Protein AF-A0A534SXJ3-F1 (afdb_monomer)

Structure (mmCIF, N/CA/C/O backbone):
data_AF-A0A534SXJ3-F1
#
_entry.id   AF-A0A534SXJ3-F1
#
loop_
_atom_site.group_PDB
_atom_site.id
_atom_site.type_symbol
_atom_site.label_atom_id
_atom_site.label_alt_id
_atom_site.label_comp_id
_atom_site.label_asym_id
_atom_site.label_entity_id
_atom_site.label_seq_id
_atom_site.pdbx_PDB_ins_code
_atom_site.Cartn_x
_atom_site.Cartn_y
_atom_site.Cartn_z
_atom_site.occupancy
_atom_site.B_iso_or_equiv
_atom_site.auth_seq_id
_atom_site.auth_comp_id
_atom_site.auth_asym_id
_atom_site.auth_atom_id
_atom_site.pdbx_PDB_model_num
ATOM 1 N N . MET A 1 1 ? -0.692 8.071 -10.950 1.00 52.09 1 MET A N 1
ATOM 2 C CA . MET A 1 1 ? 0.569 7.737 -10.248 1.00 52.09 1 MET A CA 1
ATOM 3 C C . MET A 1 1 ? 1.621 7.431 -11.305 1.00 52.09 1 MET A C 1
ATOM 5 O O . MET A 1 1 ? 1.287 6.721 -12.244 1.00 52.09 1 MET A O 1
ATOM 9 N N . ARG A 1 2 ? 2.827 8.014 -11.236 1.00 60.62 2 ARG A N 1
ATOM 10 C CA . ARG A 1 2 ? 3.899 7.723 -12.209 1.00 60.62 2 ARG A CA 1
ATOM 11 C C . ARG A 1 2 ? 4.624 6.442 -11.788 1.00 60.62 2 ARG A C 1
ATOM 13 O O . ARG A 1 2 ? 5.137 6.376 -10.676 1.00 60.62 2 ARG A O 1
ATOM 20 N N . SER A 1 3 ? 4.648 5.447 -12.666 1.00 71.12 3 SER A N 1
ATOM 21 C CA . SER A 1 3 ? 5.425 4.213 -12.526 1.00 71.12 3 SER A CA 1
ATOM 22 C C . SER A 1 3 ? 6.381 4.094 -13.705 1.00 71.12 3 SER A C 1
ATOM 24 O O . SER A 1 3 ? 6.001 4.445 -14.822 1.00 71.12 3 SER A O 1
ATOM 26 N N . VAL A 1 4 ? 7.595 3.610 -13.463 1.00 81.25 4 VAL A N 1
ATOM 27 C CA . VAL A 1 4 ? 8.613 3.399 -14.497 1.00 81.25 4 VAL A CA 1
ATOM 28 C C . VAL A 1 4 ? 8.919 1.913 -14.573 1.00 81.25 4 VAL A C 1
ATOM 30 O O . VAL A 1 4 ? 9.145 1.264 -13.555 1.00 81.25 4 VAL A O 1
ATOM 33 N N . GLU A 1 5 ? 8.904 1.370 -15.783 1.00 86.44 5 GLU A N 1
ATOM 34 C CA . GLU A 1 5 ? 9.255 -0.021 -16.055 1.00 86.44 5 GLU A CA 1
ATOM 35 C C . GLU A 1 5 ? 10.647 -0.057 -16.678 1.00 86.44 5 GLU A C 1
ATOM 37 O O . GLU A 1 5 ? 10.959 0.733 -17.571 1.00 86.44 5 GLU A O 1
ATOM 42 N N . CYS A 1 6 ? 11.508 -0.933 -16.169 1.00 82.81 6 CYS A N 1
ATOM 43 C CA . CYS A 1 6 ? 12.879 -1.079 -16.635 1.00 82.81 6 CYS A CA 1
ATOM 44 C C . CYS A 1 6 ? 13.237 -2.550 -16.808 1.00 82.81 6 CYS A C 1
ATOM 46 O O . CYS A 1 6 ? 12.772 -3.425 -16.075 1.00 82.81 6 CYS A O 1
ATOM 48 N N . GLU A 1 7 ? 14.099 -2.801 -17.789 1.00 85.19 7 GLU A N 1
ATOM 49 C CA . GLU A 1 7 ? 14.583 -4.134 -18.122 1.00 85.19 7 GLU A CA 1
ATOM 50 C C . GLU A 1 7 ? 16.103 -4.215 -17.960 1.00 85.19 7 GLU A C 1
ATOM 52 O O . GLU A 1 7 ? 16.834 -3.261 -18.257 1.00 85.19 7 GLU A O 1
ATOM 57 N N . GLY A 1 8 ? 16.581 -5.374 -17.518 1.00 83.12 8 GLY A N 1
ATOM 58 C CA . GLY A 1 8 ? 17.998 -5.654 -17.301 1.00 83.12 8 GLY A CA 1
ATOM 59 C C . GLY A 1 8 ? 18.348 -7.105 -17.607 1.00 83.12 8 GLY A C 1
ATOM 60 O O . GLY A 1 8 ? 17.474 -7.964 -17.734 1.00 83.12 8 GLY A O 1
ATOM 61 N N . GLU A 1 9 ? 19.639 -7.386 -17.736 1.00 79.44 9 GLU A N 1
ATOM 62 C CA . GLU A 1 9 ? 20.157 -8.748 -17.888 1.00 79.44 9 GLU A CA 1
ATOM 63 C C . GLU A 1 9 ? 20.068 -9.531 -16.567 1.00 79.44 9 GLU A C 1
ATOM 65 O O . GLU A 1 9 ? 20.065 -10.760 -16.568 1.00 79.44 9 GLU A O 1
ATOM 70 N N . SER A 1 10 ? 19.937 -8.817 -15.445 1.00 83.56 10 SER A N 1
ATOM 71 C CA . SER A 1 10 ? 19.652 -9.341 -14.109 1.00 83.56 10 SER A CA 1
ATOM 72 C C . SER A 1 10 ? 18.643 -8.450 -13.377 1.00 83.56 10 SER A C 1
ATOM 74 O O . SER A 1 10 ? 18.446 -7.289 -13.750 1.00 83.56 10 SER A O 1
ATOM 76 N N . ILE A 1 11 ? 18.032 -8.975 -12.311 1.00 80.56 11 ILE A N 1
ATOM 77 C CA . ILE A 1 11 ? 17.117 -8.229 -11.434 1.00 80.56 11 ILE A CA 1
ATOM 78 C C . ILE A 1 11 ? 17.818 -6.983 -10.881 1.00 80.56 11 ILE A C 1
ATOM 80 O O . ILE A 1 11 ? 17.291 -5.882 -11.012 1.00 80.56 11 ILE A O 1
ATOM 84 N N . ASP A 1 12 ? 19.034 -7.124 -10.349 1.00 83.38 12 ASP A N 1
ATOM 85 C CA . ASP A 1 12 ? 19.813 -6.002 -9.810 1.00 83.38 12 ASP A CA 1
ATOM 86 C C . ASP A 1 12 ? 20.069 -4.892 -10.834 1.00 83.38 12 ASP A C 1
ATOM 88 O O . ASP A 1 12 ? 19.960 -3.708 -10.515 1.00 83.38 12 ASP A O 1
ATOM 92 N N . GLU A 1 13 ? 20.360 -5.256 -12.083 1.00 83.50 13 GLU A N 1
ATOM 93 C CA . GLU A 1 13 ? 20.612 -4.280 -13.145 1.00 83.50 13 GLU A CA 1
ATOM 94 C C . GLU A 1 13 ? 19.328 -3.535 -13.536 1.00 83.50 13 GLU A C 1
ATOM 96 O O . GLU A 1 13 ? 19.335 -2.316 -13.732 1.00 83.50 13 GLU A O 1
ATOM 101 N N . ALA A 1 14 ? 18.206 -4.257 -13.603 1.00 86.38 14 ALA A N 1
ATOM 102 C CA . ALA A 1 14 ? 16.898 -3.675 -13.875 1.00 86.38 14 ALA A CA 1
ATOM 103 C C . ALA A 1 14 ? 16.484 -2.701 -12.754 1.00 86.38 14 ALA A C 1
ATOM 105 O O . ALA A 1 14 ? 15.968 -1.615 -13.029 1.00 86.38 14 ALA A O 1
ATOM 106 N N . ILE A 1 15 ? 16.784 -3.049 -11.498 1.00 84.50 15 ILE A N 1
ATOM 107 C CA . ILE A 1 15 ? 16.56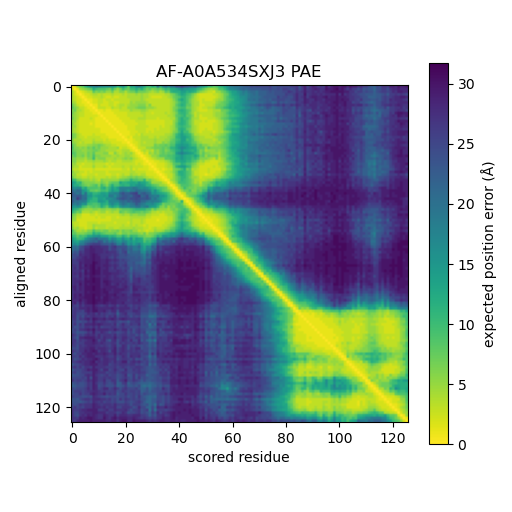6 -2.196 -10.324 1.00 84.50 15 ILE A CA 1
ATOM 108 C C . ILE A 1 15 ? 17.434 -0.937 -10.394 1.00 84.50 15 ILE A C 1
ATOM 110 O O . ILE A 1 15 ? 16.915 0.169 -10.246 1.00 84.50 15 ILE A O 1
ATOM 114 N N . ALA A 1 16 ? 18.735 -1.076 -10.657 1.00 85.50 16 ALA A N 1
ATOM 115 C CA . ALA A 1 16 ? 19.656 0.056 -10.764 1.00 85.50 16 ALA A CA 1
ATOM 116 C C . ALA A 1 16 ? 19.213 1.063 -11.840 1.00 85.50 16 ALA A C 1
ATOM 118 O O . ALA A 1 16 ? 19.197 2.272 -11.595 1.00 85.50 16 ALA A O 1
ATOM 119 N N . LYS A 1 17 ? 18.774 0.570 -13.007 1.00 85.00 17 LYS A N 1
ATOM 120 C CA . LYS A 1 17 ? 18.226 1.404 -14.089 1.00 85.00 17 LYS A CA 1
ATOM 121 C C . LYS A 1 17 ? 16.950 2.133 -13.679 1.00 85.00 17 LYS A C 1
ATOM 123 O O . LYS A 1 17 ? 16.807 3.321 -13.975 1.00 85.00 17 LYS A O 1
ATOM 128 N N . ALA A 1 18 ? 16.046 1.454 -12.977 1.00 83.88 18 ALA A N 1
ATOM 129 C CA . ALA A 1 18 ? 14.802 2.057 -12.514 1.00 83.88 18 ALA A CA 1
ATOM 130 C C . ALA A 1 18 ? 15.052 3.193 -11.507 1.00 83.88 18 ALA A C 1
ATOM 132 O O . ALA A 1 18 ? 14.469 4.270 -11.631 1.00 83.88 18 ALA A O 1
ATOM 133 N N . LEU A 1 19 ? 15.974 2.987 -10.562 1.00 81.94 19 LEU A N 1
ATOM 134 C CA . LEU A 1 19 ? 16.378 3.987 -9.566 1.00 81.94 19 LEU A CA 1
ATOM 135 C C . LEU A 1 19 ? 17.036 5.207 -10.204 1.00 81.94 19 LEU A C 1
ATOM 137 O O . LEU A 1 19 ? 16.676 6.338 -9.884 1.00 81.94 19 LEU A O 1
ATOM 141 N N . GLY A 1 20 ? 17.962 4.980 -11.140 1.00 80.31 20 GLY A N 1
ATOM 142 C CA . GLY A 1 20 ? 18.631 6.055 -11.871 1.00 80.31 20 GLY A CA 1
ATOM 143 C C . GLY A 1 20 ? 17.655 6.883 -12.707 1.00 80.31 20 GLY A C 1
ATOM 144 O O . GLY A 1 20 ? 17.742 8.108 -12.719 1.00 80.31 20 GLY A O 1
ATOM 145 N N . THR A 1 21 ? 16.678 6.229 -13.343 1.00 78.88 21 THR A N 1
ATOM 146 C CA . THR A 1 21 ? 15.646 6.903 -14.151 1.00 78.88 21 THR A CA 1
ATOM 147 C C . THR A 1 21 ? 14.710 7.753 -13.294 1.00 78.88 21 THR A C 1
ATOM 149 O O . THR A 1 21 ? 14.279 8.824 -13.717 1.00 78.88 21 THR A O 1
ATOM 152 N N . LEU A 1 22 ? 14.395 7.290 -12.084 1.00 76.19 22 LEU A N 1
ATOM 153 C CA . LEU A 1 22 ? 13.546 8.012 -11.140 1.00 76.19 22 LEU A CA 1
ATOM 154 C C . LEU A 1 22 ? 14.324 9.025 -10.277 1.00 76.19 22 LEU A C 1
ATOM 156 O O . LEU A 1 22 ? 13.684 9.819 -9.596 1.00 76.19 22 LEU A O 1
ATOM 160 N N . GLN A 1 23 ? 15.666 9.016 -10.312 1.00 78.81 23 GLN A N 1
ATOM 161 C CA . GLN A 1 23 ? 16.560 9.838 -9.476 1.00 78.81 23 GLN A CA 1
ATOM 162 C C . GLN A 1 23 ? 16.212 9.790 -7.981 1.00 78.81 23 GLN A C 1
ATOM 164 O O . GLN A 1 23 ? 16.281 10.785 -7.261 1.00 78.81 23 GLN A O 1
ATOM 169 N N . VAL A 1 24 ? 15.816 8.613 -7.510 1.00 71.94 24 VAL A N 1
ATOM 170 C CA . VAL A 1 24 ? 15.393 8.388 -6.128 1.00 71.94 24 VAL A CA 1
ATOM 171 C C . VAL A 1 24 ? 16.135 7.208 -5.528 1.00 71.94 24 VAL A C 1
ATOM 173 O O . VAL A 1 24 ? 16.569 6.289 -6.222 1.00 71.94 24 VAL A O 1
ATOM 176 N N . GLU A 1 25 ? 16.272 7.240 -4.210 1.00 72.94 25 GLU A N 1
ATOM 177 C CA . GLU A 1 25 ? 16.912 6.175 -3.449 1.00 72.94 25 GLU A CA 1
ATOM 178 C C . GLU A 1 25 ? 16.030 4.921 -3.377 1.00 72.94 25 GLU A C 1
ATOM 180 O O . GLU A 1 25 ? 14.799 5.015 -3.415 1.00 72.94 25 GLU A O 1
ATOM 185 N N . ARG A 1 26 ? 16.662 3.748 -3.202 1.00 71.69 26 ARG A N 1
ATOM 186 C CA . ARG A 1 26 ? 15.984 2.435 -3.079 1.00 71.69 26 ARG A CA 1
ATOM 187 C C . ARG A 1 26 ? 14.882 2.413 -2.033 1.00 71.69 26 ARG A C 1
ATOM 189 O O . ARG A 1 26 ? 13.888 1.731 -2.222 1.00 71.69 26 ARG A O 1
ATOM 196 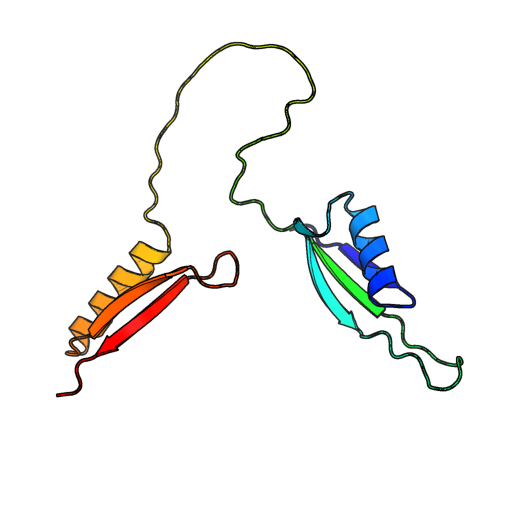N N . ASP A 1 27 ? 15.059 3.176 -0.967 1.00 68.19 27 ASP A N 1
ATOM 197 C CA . ASP A 1 27 ? 14.126 3.247 0.151 1.00 68.19 27 ASP A CA 1
ATOM 198 C C . ASP A 1 27 ? 12.789 3.926 -0.217 1.00 68.19 27 ASP A C 1
ATOM 200 O O . ASP A 1 27 ? 11.731 3.637 0.344 1.00 68.19 27 ASP A O 1
ATOM 204 N N . ARG A 1 28 ? 12.806 4.802 -1.231 1.00 69.00 28 ARG A N 1
ATOM 205 C CA . ARG A 1 28 ? 11.651 5.621 -1.636 1.00 69.00 28 ARG A CA 1
ATOM 206 C C . ARG A 1 28 ? 10.861 5.024 -2.798 1.00 69.00 28 ARG A C 1
ATOM 208 O O . ARG A 1 28 ? 9.909 5.650 -3.274 1.00 69.00 28 ARG A O 1
ATOM 215 N N . VAL A 1 29 ? 11.241 3.838 -3.267 1.00 75.44 29 VAL A N 1
ATOM 216 C CA . VAL A 1 29 ? 10.571 3.152 -4.372 1.00 75.44 29 VAL A CA 1
ATOM 217 C C . VAL A 1 29 ? 10.121 1.763 -3.976 1.00 75.44 29 VAL A C 1
ATOM 219 O O . VAL A 1 29 ? 10.809 1.019 -3.291 1.00 75.44 29 VAL A O 1
ATOM 222 N N . GLU A 1 30 ? 8.938 1.415 -4.443 1.00 81.38 30 GLU A N 1
ATOM 223 C CA . GLU A 1 30 ? 8.428 0.060 -4.421 1.00 81.38 30 GLU A CA 1
ATOM 224 C C . GLU A 1 30 ? 8.839 -0.623 -5.724 1.00 81.38 30 GLU A C 1
ATOM 226 O O . GLU A 1 30 ? 8.629 -0.075 -6.811 1.00 81.38 30 GLU A O 1
ATOM 231 N N . ILE A 1 31 ? 9.466 -1.791 -5.605 1.00 83.44 31 ILE A N 1
ATOM 232 C CA . ILE A 1 31 ? 9.980 -2.562 -6.734 1.00 83.44 31 ILE A CA 1
ATOM 233 C C . ILE A 1 31 ? 9.139 -3.822 -6.863 1.00 83.44 31 ILE A C 1
ATOM 235 O O . ILE A 1 31 ? 9.124 -4.668 -5.975 1.00 83.44 31 ILE A O 1
ATOM 239 N N . GLU A 1 32 ? 8.485 -3.960 -8.005 1.00 84.19 32 GLU A N 1
ATOM 240 C CA . GLU A 1 32 ? 7.712 -5.138 -8.369 1.00 84.19 32 GLU A CA 1
ATOM 241 C C . GLU A 1 32 ? 8.444 -5.893 -9.481 1.00 84.19 32 GLU A C 1
ATOM 243 O O . GLU A 1 32 ? 8.762 -5.325 -10.530 1.00 84.19 32 GLU A O 1
ATOM 248 N N . ILE A 1 33 ? 8.735 -7.175 -9.256 1.00 86.00 33 ILE A N 1
ATOM 249 C CA . ILE A 1 33 ? 9.409 -8.028 -10.240 1.00 86.00 33 ILE A CA 1
ATOM 250 C C . ILE A 1 33 ? 8.339 -8.622 -11.158 1.00 86.00 33 ILE A C 1
ATOM 252 O O . ILE A 1 33 ? 7.577 -9.495 -10.754 1.00 86.00 33 ILE A O 1
ATOM 256 N N . LEU A 1 34 ? 8.283 -8.144 -12.403 1.00 85.50 34 LEU A N 1
ATOM 257 C CA . LEU A 1 34 ? 7.338 -8.627 -13.415 1.00 85.50 34 LEU A CA 1
ATOM 258 C C . LEU A 1 34 ? 7.869 -9.865 -14.147 1.00 85.50 34 LEU A C 1
ATOM 260 O O . LEU A 1 34 ? 7.095 -10.713 -14.587 1.00 85.50 34 LEU A O 1
ATOM 264 N N . ALA A 1 35 ? 9.190 -9.960 -14.311 1.00 79.00 35 ALA A N 1
ATOM 265 C CA . ALA A 1 35 ? 9.841 -11.113 -14.916 1.00 79.00 35 ALA A CA 1
ATOM 266 C C . ALA A 1 35 ? 11.201 -11.375 -14.265 1.00 79.00 35 ALA A C 1
ATOM 268 O O . ALA A 1 35 ? 12.019 -10.462 -14.139 1.00 79.00 35 ALA A O 1
ATOM 269 N N . ASP A 1 36 ? 11.433 -12.636 -13.907 1.00 75.44 36 ASP A N 1
ATOM 270 C CA . ASP A 1 36 ? 12.704 -13.124 -13.380 1.00 75.44 36 ASP A CA 1
ATOM 271 C C . ASP A 1 36 ? 13.761 -13.258 -14.492 1.00 75.44 36 ASP A C 1
ATOM 273 O O . ASP A 1 36 ? 13.466 -13.731 -15.600 1.00 75.44 36 ASP A O 1
ATOM 277 N N . ALA A 1 37 ? 14.999 -12.851 -14.192 1.00 69.38 37 ALA A N 1
ATOM 278 C CA . ALA A 1 37 ? 16.142 -13.101 -15.065 1.00 69.38 37 ALA A CA 1
ATOM 279 C C . ALA A 1 37 ? 16.649 -14.531 -14.865 1.00 69.38 37 ALA A C 1
ATOM 281 O O . ALA A 1 37 ? 17.602 -14.788 -14.128 1.00 69.38 37 ALA A O 1
ATOM 282 N N . ALA A 1 38 ? 16.045 -15.467 -15.590 1.00 63.72 38 ALA A N 1
ATOM 283 C CA . ALA A 1 38 ? 16.548 -16.827 -15.646 1.00 63.72 38 ALA A CA 1
ATOM 284 C C . ALA A 1 38 ? 17.826 -16.868 -16.496 1.00 63.72 38 ALA A C 1
ATOM 286 O O . ALA A 1 38 ? 17.785 -16.744 -17.727 1.00 63.72 38 ALA A O 1
ATOM 287 N N . ARG A 1 39 ? 18.971 -17.061 -15.836 1.00 60.66 39 ARG A N 1
ATOM 288 C CA . ARG A 1 39 ? 20.254 -17.318 -16.493 1.00 60.66 39 ARG A CA 1
ATOM 289 C C . ARG A 1 39 ? 20.265 -18.782 -16.945 1.00 60.66 39 ARG A C 1
ATOM 291 O O . ARG A 1 39 ? 20.372 -19.687 -16.123 1.00 60.66 39 ARG A O 1
ATOM 298 N N . GLY A 1 40 ? 20.102 -19.022 -18.248 1.00 58.41 40 GLY A N 1
ATOM 299 C CA . GLY A 1 40 ? 20.212 -20.364 -18.825 1.00 58.41 40 GLY A CA 1
ATOM 300 C C . GLY A 1 40 ? 21.568 -20.996 -18.495 1.00 58.41 40 GLY A C 1
ATOM 301 O O . GLY A 1 40 ? 22.581 -20.297 -18.427 1.00 58.41 40 GLY A O 1
ATOM 302 N N . LEU A 1 41 ? 21.591 -22.317 -18.293 1.00 54.88 41 LEU A N 1
ATOM 303 C CA . LEU A 1 41 ? 22.716 -23.051 -17.693 1.00 54.88 41 LEU A CA 1
ATOM 304 C C . LEU A 1 41 ? 24.069 -22.902 -18.425 1.00 54.88 41 LEU A C 1
ATOM 306 O O . LEU A 1 41 ? 25.088 -23.276 -17.866 1.00 54.88 41 LEU A O 1
ATOM 310 N N . TRP A 1 42 ? 24.132 -22.362 -19.641 1.00 57.09 42 TRP A N 1
ATOM 311 C CA . TRP A 1 42 ? 25.366 -22.275 -20.436 1.00 57.09 42 TRP A CA 1
ATOM 312 C C . TRP A 1 42 ? 25.512 -20.933 -21.167 1.00 57.09 42 TRP A C 1
ATOM 314 O O . TRP A 1 42 ? 25.982 -20.887 -22.295 1.00 57.09 42 TRP A O 1
ATOM 324 N N . GLY A 1 43 ? 25.065 -19.819 -20.579 1.00 59.94 43 GLY A N 1
ATOM 325 C CA . GLY A 1 43 ? 25.315 -18.478 -21.142 1.00 59.94 43 GLY A CA 1
ATOM 326 C C . GLY A 1 43 ? 24.618 -18.164 -22.477 1.00 59.94 43 GLY A C 1
ATOM 327 O O . GLY A 1 43 ? 24.745 -17.050 -22.975 1.00 59.94 43 GLY A O 1
ATOM 328 N N . PHE A 1 44 ? 23.837 -19.095 -23.029 1.00 53.28 44 PHE A N 1
ATOM 329 C CA . PHE A 1 44 ? 23.050 -18.914 -24.245 1.00 53.28 44 PHE A CA 1
ATOM 330 C C . PHE A 1 44 ? 21.561 -19.027 -23.918 1.00 53.28 44 PHE A C 1
ATOM 332 O O . PHE A 1 44 ? 21.076 -20.086 -23.528 1.00 53.28 44 PHE A O 1
ATOM 339 N N . GLY A 1 45 ? 20.843 -17.912 -24.068 1.00 58.69 45 GLY A N 1
ATOM 340 C CA . GLY A 1 45 ? 19.395 -17.838 -23.861 1.00 58.69 45 GLY A CA 1
ATOM 341 C C . GLY A 1 45 ? 1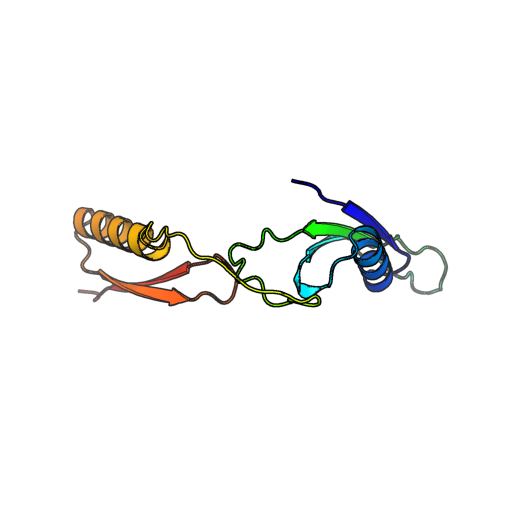8.995 -17.496 -22.426 1.00 58.69 45 GLY A C 1
ATOM 342 O O . GLY A 1 45 ? 18.427 -18.322 -21.719 1.00 58.69 45 GLY A O 1
ATOM 343 N N . GLY A 1 46 ? 19.284 -16.266 -21.995 1.00 62.78 46 GLY A N 1
ATOM 344 C CA . GLY A 1 46 ? 18.721 -15.697 -20.768 1.00 62.78 46 GLY A CA 1
ATOM 345 C C . GLY A 1 46 ? 17.450 -14.901 -21.065 1.00 62.78 46 GLY A C 1
ATOM 346 O O . GLY A 1 46 ? 17.417 -14.117 -22.017 1.00 62.78 46 GLY A O 1
ATOM 347 N N . ARG A 1 47 ? 16.396 -15.085 -20.262 1.00 70.44 47 ARG A N 1
ATOM 348 C CA . ARG A 1 47 ? 15.244 -14.166 -20.275 1.00 70.44 47 ARG A CA 1
ATOM 349 C C . ARG A 1 47 ? 15.652 -12.889 -19.542 1.00 70.44 47 ARG A C 1
ATOM 351 O O . ARG A 1 47 ? 16.300 -12.964 -18.505 1.00 70.44 47 ARG A O 1
ATOM 358 N N . ARG A 1 48 ? 15.296 -11.724 -20.090 1.00 79.50 48 ARG A N 1
ATOM 359 C CA . ARG A 1 48 ? 15.587 -10.427 -19.459 1.00 79.50 48 ARG A CA 1
ATOM 360 C C . ARG A 1 48 ? 14.717 -10.246 -18.217 1.00 79.50 48 ARG A C 1
ATOM 362 O O . ARG A 1 48 ? 13.519 -10.534 -18.274 1.00 79.50 48 ARG A O 1
ATOM 369 N N . ALA A 1 49 ? 15.306 -9.736 -17.138 1.00 84.25 49 ALA A N 1
ATOM 370 C CA . ALA A 1 49 ? 14.545 -9.303 -15.975 1.00 84.25 49 ALA A CA 1
ATOM 371 C C . ALA A 1 49 ? 13.742 -8.057 -16.332 1.00 84.25 49 ALA A C 1
ATOM 373 O O . ALA A 1 49 ? 14.244 -7.150 -17.000 1.00 84.25 49 ALA A O 1
ATOM 374 N N . ARG A 1 50 ? 12.507 -8.002 -15.840 1.00 85.19 50 ARG A N 1
ATOM 375 C CA . ARG A 1 50 ? 11.650 -6.821 -15.931 1.00 85.19 50 ARG A CA 1
ATOM 376 C C . ARG A 1 50 ? 11.193 -6.440 -14.542 1.00 85.19 50 ARG A C 1
ATOM 378 O O . ARG A 1 50 ? 10.635 -7.272 -13.827 1.00 85.19 50 ARG A O 1
ATOM 385 N N . VAL A 1 51 ? 11.397 -5.180 -14.187 1.00 85.69 51 VAL A N 1
ATOM 386 C CA . VAL A 1 51 ? 10.957 -4.626 -12.909 1.00 85.69 51 VAL A CA 1
ATOM 387 C C . VAL A 1 51 ? 10.146 -3.366 -13.145 1.00 85.69 51 VAL A C 1
ATOM 389 O O . VAL A 1 51 ? 10.444 -2.566 -14.035 1.00 85.69 51 VAL A O 1
ATOM 392 N N . ARG A 1 52 ? 9.117 -3.177 -12.328 1.00 83.69 52 ARG A N 1
ATOM 393 C CA . ARG A 1 52 ? 8.346 -1.944 -12.267 1.00 83.69 52 ARG A CA 1
ATOM 394 C C . ARG A 1 52 ? 8.671 -1.238 -10.967 1.00 83.69 52 ARG A C 1
ATOM 396 O O . ARG A 1 52 ? 8.424 -1.774 -9.894 1.00 83.69 52 ARG A O 1
ATOM 403 N N . ALA A 1 53 ? 9.202 -0.029 -11.074 1.00 80.75 53 ALA A N 1
ATOM 404 C CA . ALA A 1 53 ? 9.439 0.839 -9.938 1.00 80.75 53 ALA A CA 1
ATOM 405 C C . ALA A 1 53 ? 8.314 1.868 -9.816 1.00 80.75 53 ALA A C 1
ATOM 407 O O . ALA A 1 53 ? 7.928 2.539 -10.783 1.00 80.75 53 ALA A O 1
ATOM 408 N N . ARG A 1 54 ? 7.783 2.001 -8.605 1.00 79.06 54 ARG A N 1
ATOM 409 C CA . ARG A 1 54 ? 6.761 2.984 -8.247 1.00 79.06 54 ARG A CA 1
ATOM 410 C C . ARG A 1 54 ? 7.288 3.854 -7.119 1.00 79.06 54 ARG A C 1
ATOM 412 O O . ARG A 1 54 ? 7.826 3.346 -6.145 1.00 79.06 54 ARG A O 1
ATOM 419 N N . LEU A 1 55 ? 7.137 5.169 -7.243 1.00 72.31 55 LEU A N 1
ATOM 420 C CA . LEU A 1 55 ? 7.437 6.090 -6.147 1.00 72.31 55 LEU A CA 1
ATOM 421 C C . LEU A 1 55 ? 6.464 5.829 -5.000 1.00 72.31 55 LEU A C 1
ATOM 423 O O . LEU A 1 55 ? 5.250 5.945 -5.192 1.00 72.31 55 LEU A O 1
ATOM 427 N N . ARG A 1 56 ? 6.994 5.503 -3.818 1.00 67.69 56 ARG A N 1
ATOM 428 C CA . ARG A 1 56 ? 6.166 5.396 -2.617 1.00 67.69 56 ARG A CA 1
ATOM 429 C C . ARG A 1 56 ? 5.686 6.806 -2.268 1.00 67.69 56 ARG A C 1
ATOM 431 O O . ARG A 1 56 ? 6.520 7.708 -2.133 1.00 67.69 56 ARG A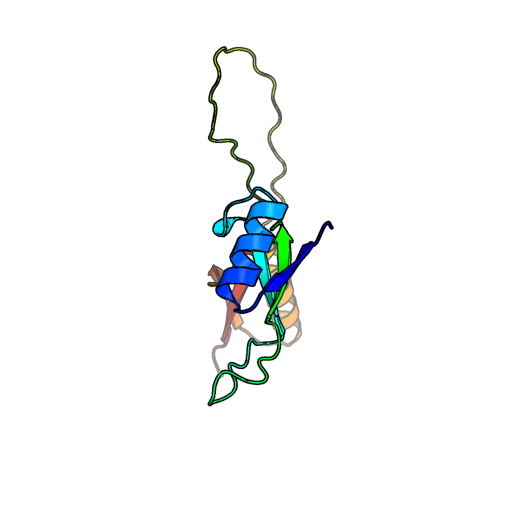 O 1
ATOM 438 N N . PRO A 1 57 ? 4.371 7.049 -2.148 1.00 50.97 57 PRO A N 1
ATOM 439 C CA . PRO A 1 57 ? 3.892 8.326 -1.652 1.00 50.97 57 PRO A CA 1
ATOM 440 C C . PRO A 1 57 ? 4.384 8.481 -0.211 1.00 50.97 57 PRO A C 1
ATOM 442 O O . PRO A 1 57 ? 3.991 7.723 0.673 1.00 50.97 57 PRO A O 1
ATOM 445 N N . ARG A 1 58 ? 5.277 9.450 0.023 1.00 48.00 58 ARG A N 1
ATOM 446 C CA . ARG A 1 58 ? 5.664 9.856 1.376 1.00 48.00 58 ARG A CA 1
ATOM 447 C C . ARG A 1 58 ? 4.431 10.433 2.070 1.00 48.00 58 ARG A C 1
ATOM 449 O O . ARG A 1 58 ? 4.112 11.604 1.891 1.00 48.00 58 ARG A O 1
ATOM 456 N N . VAL A 1 59 ? 3.751 9.628 2.878 1.00 49.16 59 VAL A N 1
ATOM 457 C CA . VAL A 1 59 ? 2.894 10.138 3.951 1.00 49.16 59 VAL A CA 1
ATOM 458 C C . VAL A 1 59 ? 3.820 10.371 5.140 1.00 49.16 59 VAL A C 1
ATOM 460 O O . VAL A 1 59 ? 4.060 9.477 5.940 1.00 49.16 59 VAL A O 1
ATOM 463 N N . GLY A 1 60 ? 4.448 11.545 5.160 1.00 47.97 60 GLY A N 1
ATOM 464 C CA . GLY A 1 60 ? 5.462 11.895 6.154 1.00 47.97 60 GLY A CA 1
ATOM 465 C C . GLY A 1 60 ? 6.496 12.861 5.596 1.00 47.97 60 GLY A C 1
ATOM 466 O O . GLY A 1 60 ? 7.675 12.536 5.510 1.00 47.97 60 GLY A O 1
ATOM 467 N N . ALA A 1 61 ? 6.049 14.037 5.159 1.00 40.78 61 ALA A N 1
ATOM 468 C CA . ALA A 1 61 ? 6.943 15.165 4.959 1.00 40.78 61 ALA A CA 1
ATOM 469 C C . ALA A 1 61 ? 7.093 15.896 6.299 1.00 40.78 61 ALA A C 1
ATOM 471 O O . ALA A 1 61 ? 6.392 16.866 6.565 1.00 40.78 61 ALA A O 1
ATOM 472 N N . LEU A 1 62 ? 8.006 15.419 7.143 1.00 44.12 62 LEU A N 1
ATOM 473 C CA . LEU A 1 62 ? 8.863 16.354 7.863 1.00 44.12 62 LEU A CA 1
ATOM 474 C C . LEU A 1 62 ? 10.061 16.586 6.925 1.00 44.12 62 LEU A C 1
ATOM 476 O O . LEU A 1 62 ? 10.735 15.618 6.558 1.00 44.12 62 LEU A O 1
ATOM 480 N N . PRO A 1 63 ? 10.239 17.801 6.382 1.00 47.25 63 PRO A N 1
ATOM 481 C CA . PRO A 1 63 ? 11.313 18.094 5.447 1.00 47.25 63 PRO A CA 1
ATOM 482 C C . PRO A 1 63 ? 12.627 18.314 6.205 1.00 47.25 63 PRO A C 1
ATOM 484 O O . PRO A 1 63 ? 12.992 19.443 6.505 1.00 47.25 63 PRO A O 1
ATOM 487 N N . ASP A 1 64 ? 13.364 17.239 6.458 1.00 49.59 64 ASP A N 1
ATOM 488 C CA . ASP A 1 64 ? 14.776 17.312 6.834 1.00 49.59 64 ASP A CA 1
ATOM 489 C C . ASP A 1 64 ? 15.639 17.032 5.595 1.00 49.59 64 ASP A C 1
ATOM 491 O O . ASP A 1 64 ? 16.003 15.896 5.304 1.00 49.59 64 ASP A O 1
ATOM 495 N N . ASP A 1 65 ? 15.859 18.071 4.786 1.00 43.44 65 ASP A N 1
ATOM 496 C CA . ASP A 1 65 ? 17.219 18.504 4.436 1.00 43.44 65 ASP A CA 1
ATOM 497 C C . ASP A 1 65 ? 17.152 19.925 3.868 1.00 43.44 65 ASP A C 1
ATOM 499 O O . ASP A 1 65 ? 16.920 20.192 2.686 1.00 43.44 65 ASP A O 1
ATOM 503 N N . VAL A 1 66 ? 17.310 20.851 4.801 1.00 41.69 66 VAL A N 1
ATOM 504 C CA . VAL A 1 66 ? 17.775 22.206 4.576 1.00 41.69 66 VAL A CA 1
ATOM 505 C C . VAL A 1 66 ? 19.260 22.155 4.218 1.00 41.69 66 VAL A C 1
ATOM 507 O O . VAL A 1 66 ? 20.118 22.137 5.091 1.00 41.69 66 VAL A O 1
ATOM 510 N N . SER A 1 67 ? 19.563 22.238 2.926 1.00 52.69 67 SER A N 1
ATOM 511 C CA . SER A 1 67 ? 20.865 22.708 2.441 1.00 52.69 67 SER A CA 1
ATOM 512 C C . SER A 1 67 ? 20.700 23.941 1.548 1.00 52.69 67 SER A C 1
ATOM 514 O O . SER A 1 67 ? 21.097 23.940 0.384 1.00 52.69 67 SER A O 1
ATOM 516 N N . ARG A 1 68 ? 20.090 25.003 2.102 1.00 47.47 68 ARG A N 1
ATOM 517 C CA . ARG A 1 68 ? 20.547 26.402 1.949 1.00 47.47 68 ARG A CA 1
ATOM 518 C C . ARG A 1 68 ? 19.732 27.384 2.800 1.00 47.47 68 ARG A C 1
ATOM 520 O O . ARG A 1 68 ? 18.556 27.599 2.550 1.00 47.47 68 ARG A O 1
ATOM 527 N N . GLU A 1 69 ? 20.424 27.930 3.796 1.00 49.72 69 GLU A N 1
ATOM 528 C CA . GLU A 1 69 ? 20.345 29.269 4.402 1.00 49.72 69 GLU A CA 1
ATOM 529 C C . GLU A 1 69 ? 19.040 30.101 4.336 1.00 49.72 69 GLU A C 1
ATOM 531 O O . GLU A 1 69 ? 18.549 30.444 3.265 1.00 49.72 69 GLU A O 1
ATOM 536 N N . ALA A 1 70 ? 18.672 30.587 5.537 1.00 38.50 70 ALA A N 1
ATOM 537 C CA . ALA A 1 70 ? 17.927 31.810 5.890 1.00 38.50 70 ALA A CA 1
ATOM 538 C C . ALA A 1 70 ? 16.457 31.660 6.362 1.00 38.50 70 ALA A C 1
ATOM 540 O O . ALA A 1 70 ? 15.514 31.573 5.586 1.00 38.50 70 ALA A O 1
ATOM 541 N N . PHE A 1 71 ? 16.287 31.731 7.690 1.00 39.75 71 PHE A N 1
ATOM 542 C CA . PHE A 1 71 ? 15.081 32.187 8.414 1.00 39.75 71 PHE A CA 1
ATOM 543 C C . PHE A 1 71 ? 14.634 33.604 7.963 1.00 39.75 71 PHE A C 1
ATOM 545 O O . PHE A 1 71 ? 15.475 34.301 7.390 1.00 39.75 71 PHE A O 1
ATOM 552 N N . PRO A 1 72 ? 13.439 34.142 8.334 1.00 54.69 72 PRO A N 1
ATOM 553 C CA . PRO A 1 72 ? 12.343 33.604 9.171 1.00 54.69 72 PRO A CA 1
ATOM 554 C C . PRO A 1 72 ? 10.915 33.837 8.591 1.00 54.69 72 PRO A C 1
ATOM 556 O O . PRO A 1 72 ? 10.739 34.608 7.656 1.00 54.69 72 PRO A O 1
ATOM 559 N N . ALA A 1 73 ? 9.885 33.237 9.208 1.00 41.00 73 ALA A N 1
ATOM 560 C CA . ALA A 1 73 ? 8.636 33.891 9.667 1.00 41.00 73 ALA A CA 1
ATOM 561 C C . ALA A 1 73 ? 7.444 32.916 9.692 1.00 41.00 73 ALA A C 1
ATOM 563 O O . ALA A 1 73 ? 7.138 32.235 8.720 1.00 41.00 73 ALA A O 1
ATOM 564 N N . ALA A 1 74 ? 6.794 32.876 10.852 1.00 51.22 74 ALA A N 1
ATOM 565 C CA . ALA A 1 74 ? 5.632 32.070 11.191 1.00 51.22 74 ALA A CA 1
ATOM 566 C C . ALA A 1 74 ? 4.389 32.383 10.340 1.00 51.22 74 ALA A C 1
ATOM 568 O O . ALA A 1 74 ? 4.196 33.537 9.976 1.00 51.22 74 ALA A O 1
ATOM 569 N N . THR A 1 75 ? 3.532 31.373 10.143 1.00 40.25 75 THR A N 1
ATOM 570 C CA . THR A 1 75 ? 2.088 31.412 10.457 1.00 40.25 75 THR A CA 1
ATOM 571 C C . THR A 1 75 ? 1.533 29.982 10.407 1.00 40.25 75 THR A C 1
ATOM 573 O O . THR A 1 75 ? 1.524 29.341 9.365 1.00 40.25 75 THR A O 1
ATOM 576 N N . GLU A 1 76 ? 1.181 29.487 11.595 1.00 55.56 76 GLU A N 1
ATOM 577 C CA . GLU A 1 76 ? -0.054 28.772 11.945 1.00 55.56 76 GLU A CA 1
ATOM 578 C C . GLU A 1 76 ? -0.765 27.931 10.872 1.00 55.56 76 GLU A C 1
ATOM 580 O O . GLU A 1 76 ? -1.325 28.479 9.934 1.00 55.56 76 GLU A O 1
ATOM 585 N N . GLU A 1 77 ? -0.829 26.613 11.100 1.00 39.22 77 GLU A N 1
ATOM 586 C CA . GLU A 1 77 ? -2.094 25.860 11.187 1.00 39.22 77 GLU A CA 1
ATOM 587 C C . GLU A 1 77 ? -1.816 24.410 11.643 1.00 39.22 77 GLU A C 1
ATOM 589 O O . GLU A 1 77 ? -1.448 23.524 10.874 1.00 39.22 77 GLU A O 1
ATOM 594 N N . ALA A 1 78 ? -2.006 24.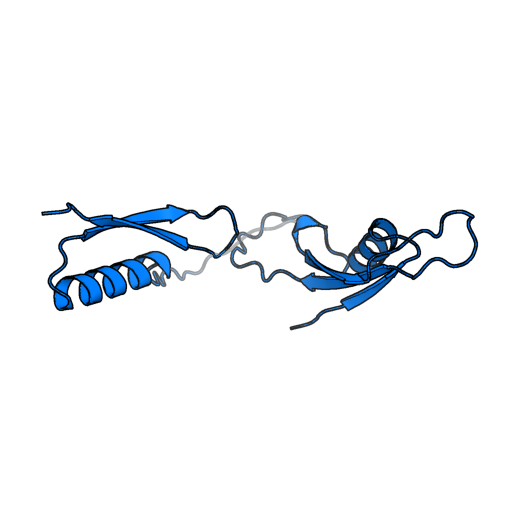154 12.935 1.00 50.12 78 ALA A N 1
ATOM 595 C CA . ALA A 1 78 ? -2.553 22.880 13.404 1.00 50.12 78 ALA A CA 1
ATOM 596 C C . ALA A 1 78 ? -4.055 23.119 13.681 1.00 50.12 78 ALA A C 1
ATOM 598 O O . ALA A 1 78 ? -4.401 24.274 13.937 1.00 50.12 78 ALA A O 1
ATOM 599 N N . PRO A 1 79 ? -4.952 22.111 13.748 1.00 59.00 79 PRO A N 1
ATOM 600 C CA . PRO A 1 79 ? -4.754 20.666 13.615 1.00 59.00 79 PRO A CA 1
ATOM 601 C C . PRO A 1 79 ? -5.816 19.979 12.718 1.00 59.00 79 PRO A C 1
ATOM 603 O O . PRO A 1 79 ? -6.987 20.349 12.700 1.00 59.00 79 PRO A O 1
ATOM 606 N N . VAL A 1 80 ? -5.478 18.863 12.071 1.00 42.62 80 VAL A N 1
ATOM 607 C CA . VAL A 1 80 ? -6.508 17.875 11.696 1.00 42.62 80 VAL A CA 1
ATOM 608 C C . VAL A 1 80 ? -6.073 16.510 12.207 1.00 42.62 80 VAL A C 1
ATOM 610 O O . VAL A 1 80 ? -5.386 15.725 11.560 1.00 42.62 80 VAL A O 1
ATOM 613 N N . SER A 1 81 ? -6.467 16.247 13.448 1.00 52.50 81 SER A N 1
ATOM 614 C CA . SER A 1 81 ? -6.503 14.910 14.019 1.00 52.50 81 SER A CA 1
ATOM 615 C C . SER A 1 81 ? -7.580 14.114 13.287 1.00 52.50 81 SER A C 1
ATOM 617 O O . SER A 1 81 ? -8.703 13.975 13.765 1.00 52.50 81 SER A O 1
ATOM 619 N N . THR A 1 82 ? -7.273 13.576 12.107 1.00 45.75 82 THR A N 1
ATOM 620 C CA . THR A 1 82 ? -8.012 12.390 11.678 1.00 45.75 82 THR A CA 1
ATOM 621 C C . THR A 1 82 ? -7.683 11.294 12.684 1.00 45.75 82 THR A C 1
ATOM 623 O O . THR A 1 82 ? -6.490 11.044 12.885 1.00 45.75 82 THR A O 1
ATOM 626 N N . PRO A 1 83 ? -8.663 10.616 13.311 1.00 52.53 83 PRO A N 1
ATOM 627 C CA . PRO A 1 83 ? -8.343 9.391 14.021 1.00 52.53 83 PRO A CA 1
ATOM 628 C C . PRO A 1 83 ? -7.622 8.492 13.018 1.00 52.53 83 PRO A C 1
ATOM 630 O O . PRO A 1 83 ? -8.120 8.275 11.903 1.00 52.53 83 PRO A O 1
ATOM 633 N N . SER A 1 84 ? -6.410 8.067 13.386 1.00 66.69 84 SER A N 1
ATOM 634 C CA . SER A 1 84 ? -5.618 7.101 12.627 1.00 66.69 84 SER A CA 1
ATOM 635 C C . SER A 1 84 ? -6.566 6.017 12.111 1.00 66.69 84 SER A C 1
ATOM 637 O O . SER A 1 84 ? -7.453 5.581 12.847 1.00 66.69 84 SER A O 1
ATOM 639 N N . GLY A 1 85 ? -6.456 5.620 10.839 1.00 72.69 85 GLY A N 1
ATOM 640 C CA . GLY A 1 85 ? -7.346 4.610 10.246 1.00 72.69 85 GLY A CA 1
ATOM 641 C C . GLY A 1 85 ? -7.499 3.362 11.128 1.00 72.69 85 GLY A C 1
ATOM 642 O O . GLY A 1 85 ? -8.586 2.796 11.196 1.00 72.69 85 GLY A O 1
ATOM 643 N N . ALA A 1 86 ? -6.459 3.037 11.905 1.00 73.00 86 ALA A N 1
ATOM 644 C CA . ALA A 1 86 ? -6.443 2.004 12.934 1.00 73.00 86 ALA A CA 1
ATOM 645 C C . ALA A 1 86 ? -7.531 2.164 14.014 1.00 73.00 86 ALA A C 1
ATOM 647 O O . ALA A 1 86 ? -8.204 1.200 14.366 1.00 73.00 86 ALA A O 1
ATOM 648 N N . THR A 1 87 ? -7.737 3.380 14.526 1.00 79.50 87 THR A N 1
ATOM 649 C CA . THR A 1 87 ? -8.728 3.673 15.571 1.00 79.50 87 THR A CA 1
ATOM 650 C C . THR A 1 87 ? -10.151 3.511 15.044 1.00 79.50 87 THR A C 1
ATOM 652 O O . THR A 1 87 ? -11.001 2.948 15.727 1.00 79.50 87 THR A O 1
ATOM 655 N N . ARG A 1 88 ? -10.407 3.955 13.805 1.00 84.94 88 ARG A N 1
ATOM 656 C CA . ARG A 1 88 ? -11.714 3.768 13.152 1.00 84.94 88 ARG A CA 1
ATOM 657 C C . ARG A 1 88 ? -11.985 2.304 12.820 1.00 84.94 88 ARG A C 1
ATOM 659 O O . ARG A 1 88 ? -13.095 1.839 13.044 1.00 84.94 88 ARG A O 1
ATOM 666 N N . ALA A 1 89 ? -10.974 1.584 12.333 1.00 84.94 89 ALA A N 1
ATOM 667 C CA . ALA A 1 89 ? -11.079 0.154 12.064 1.00 84.94 89 ALA A CA 1
ATOM 668 C C . ALA A 1 89 ? -11.399 -0.634 13.342 1.00 84.94 89 ALA A C 1
ATOM 670 O O . ALA A 1 89 ? -12.295 -1.471 13.330 1.00 84.94 89 ALA A O 1
ATOM 671 N N . ARG A 1 90 ? -10.730 -0.315 14.459 1.00 87.56 90 ARG A N 1
ATOM 672 C CA . ARG A 1 90 ? -11.004 -0.940 15.758 1.00 87.56 90 ARG A CA 1
ATOM 673 C C . ARG A 1 90 ? -12.443 -0.719 16.209 1.00 87.56 90 ARG A C 1
ATOM 675 O O . ARG A 1 90 ? -13.110 -1.692 16.533 1.00 87.56 90 ARG A O 1
ATOM 682 N N . ALA A 1 91 ? -12.908 0.530 16.202 1.00 85.62 91 ALA A N 1
ATOM 683 C CA . ALA A 1 91 ? -14.257 0.862 16.656 1.00 85.62 91 ALA A CA 1
ATOM 684 C C . ALA A 1 91 ? -15.333 0.117 15.849 1.00 85.62 91 ALA A C 1
ATOM 686 O O . ALA A 1 91 ? -16.264 -0.433 16.426 1.00 85.62 91 ALA A O 1
ATOM 687 N N . LEU A 1 92 ? -15.169 0.035 14.524 1.00 89.75 92 LEU A N 1
ATOM 688 C CA . LEU A 1 92 ? -16.109 -0.675 13.656 1.00 89.75 92 LEU A CA 1
ATOM 689 C C . LEU A 1 92 ? -16.120 -2.188 13.933 1.00 89.75 92 LEU A C 1
ATOM 691 O O . LEU A 1 92 ? -17.177 -2.809 13.956 1.00 89.75 92 LEU A O 1
ATOM 695 N N . VAL A 1 93 ? -14.944 -2.788 14.141 1.00 89.56 93 VAL A N 1
ATOM 696 C CA . VAL A 1 93 ? -14.823 -4.222 14.441 1.00 89.56 93 VAL A CA 1
ATOM 697 C C . VAL A 1 93 ? -15.429 -4.546 15.807 1.00 89.56 93 VAL A C 1
ATOM 699 O O . VAL A 1 93 ? -16.166 -5.521 15.913 1.00 89.56 93 VAL A O 1
ATOM 702 N N . GLU A 1 94 ? -15.179 -3.723 16.829 1.00 86.19 94 GLU A N 1
ATOM 703 C CA . GLU A 1 94 ? -15.808 -3.870 18.150 1.00 86.19 94 GLU A CA 1
ATOM 704 C C . GLU A 1 94 ? -17.342 -3.767 18.056 1.00 86.19 94 GLU A C 1
ATOM 706 O O . GLU A 1 94 ? -18.047 -4.595 18.631 1.00 86.19 94 GLU A O 1
ATOM 711 N N . GLU A 1 95 ? -17.866 -2.818 17.272 1.00 87.50 95 GLU A N 1
ATOM 712 C CA . GLU A 1 95 ? -19.310 -2.650 17.056 1.00 87.50 95 GLU A CA 1
ATOM 713 C C . GLU A 1 95 ? -19.943 -3.874 16.370 1.00 87.50 95 GLU A C 1
ATOM 715 O O . GLU A 1 95 ? -20.963 -4.394 16.831 1.00 87.50 95 GLU A O 1
ATOM 720 N N . ILE A 1 96 ? -19.314 -4.389 15.306 1.00 91.56 96 ILE A N 1
ATOM 721 C CA . ILE A 1 96 ? -19.788 -5.581 14.587 1.00 91.56 96 ILE A CA 1
ATOM 722 C C . ILE A 1 96 ? -19.778 -6.809 15.506 1.00 91.56 96 ILE A C 1
ATOM 724 O O . ILE A 1 96 ? -20.756 -7.554 15.541 1.00 91.56 96 ILE A O 1
ATOM 728 N N . LEU A 1 97 ? -18.699 -7.027 16.263 1.00 87.06 97 LEU A N 1
ATOM 729 C CA . LEU A 1 97 ? -18.581 -8.176 17.168 1.00 87.06 97 LEU A CA 1
ATOM 730 C C . LEU A 1 97 ? -19.610 -8.112 18.307 1.00 87.06 97 LEU A C 1
ATOM 732 O O . LEU A 1 97 ? -20.232 -9.128 18.621 1.00 87.06 97 LEU A O 1
ATOM 736 N N . GLY A 1 98 ? -19.875 -6.915 18.841 1.00 85.56 98 GLY A N 1
ATOM 737 C CA . GLY A 1 98 ? -20.946 -6.690 19.811 1.00 85.56 98 GLY A CA 1
ATOM 738 C C . GLY A 1 98 ? -22.332 -7.018 19.248 1.00 85.56 98 GLY A C 1
ATOM 739 O O . GLY A 1 98 ? -23.130 -7.676 19.916 1.00 85.56 98 GLY A O 1
ATOM 740 N N . HIS A 1 99 ? -22.604 -6.648 17.992 1.00 89.06 99 HIS A N 1
ATOM 741 C CA . HIS A 1 99 ? -23.850 -7.009 17.307 1.00 89.06 99 HIS A CA 1
ATOM 742 C C . HIS A 1 99 ? -24.003 -8.514 17.057 1.00 89.06 99 HIS A C 1
ATOM 744 O O . HIS A 1 99 ? -25.127 -9.016 17.031 1.00 89.06 99 HIS A O 1
ATOM 750 N N . LEU A 1 100 ? -22.893 -9.236 16.896 1.00 86.69 100 LEU A N 1
ATOM 751 C CA . LEU A 1 100 ? -22.874 -10.695 16.766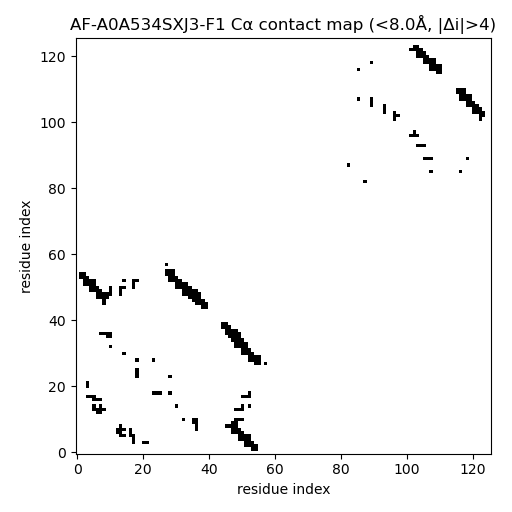 1.00 86.69 100 LEU A CA 1
ATOM 752 C C . LEU A 1 100 ? -22.985 -11.421 18.120 1.00 86.69 100 LEU A C 1
ATOM 754 O O . LEU A 1 100 ? -23.056 -12.648 18.137 1.00 86.69 100 LEU A O 1
ATOM 758 N N . GLY A 1 101 ? -23.024 -10.690 19.242 1.00 82.69 101 GLY A N 1
ATOM 759 C CA . GLY A 1 101 ? -23.108 -11.257 20.590 1.00 82.69 101 GLY A CA 1
ATOM 760 C C . GLY A 1 101 ? -21.800 -11.880 21.082 1.00 82.69 101 GLY A C 1
ATOM 761 O O . GLY A 1 101 ? -21.827 -12.687 22.008 1.00 82.69 101 GLY A O 1
ATOM 762 N N . VAL A 1 102 ? -20.668 -11.530 20.465 1.00 81.56 102 VAL A N 1
ATOM 763 C CA . VAL A 1 102 ? -19.349 -12.075 20.799 1.00 81.56 102 VAL A CA 1
ATOM 764 C C . VAL A 1 102 ? -18.567 -11.047 21.617 1.00 81.56 102 VAL A C 1
ATOM 766 O O . VAL A 1 102 ? -18.240 -9.964 21.128 1.00 81.56 102 VAL A O 1
ATOM 769 N N . SER A 1 103 ? -18.237 -11.387 22.863 1.00 72.94 103 SER A N 1
ATOM 770 C CA . SER A 1 103 ? -17.359 -10.585 23.719 1.00 72.94 103 SER A CA 1
ATOM 771 C C . SER A 1 103 ? -15.895 -10.823 23.344 1.00 72.94 103 SER A C 1
ATOM 773 O O . SER A 1 103 ? -15.259 -11.773 23.799 1.00 72.94 103 SER A O 1
ATOM 775 N N . CYS A 1 104 ? -15.356 -9.954 22.491 1.00 80.31 104 CYS A N 1
ATOM 776 C CA . CYS A 1 104 ? -13.955 -9.980 22.082 1.00 80.31 104 CYS A CA 1
ATOM 777 C C . CYS A 1 104 ? -13.232 -8.698 22.496 1.00 80.31 104 CYS A C 1
ATOM 779 O O . CYS A 1 104 ? -13.762 -7.596 22.366 1.00 80.31 104 CYS A O 1
ATOM 781 N N . THR A 1 105 ? -11.974 -8.838 22.905 1.00 80.44 105 THR A N 1
ATOM 782 C CA . THR A 1 105 ? -11.049 -7.719 23.095 1.00 80.44 105 THR A CA 1
ATOM 783 C C . THR A 1 105 ? -10.254 -7.491 21.815 1.00 80.44 105 THR A C 1
ATOM 785 O O . THR A 1 105 ? -9.648 -8.422 21.286 1.00 80.44 105 THR A O 1
ATOM 788 N N . VAL A 1 106 ? -10.216 -6.248 21.331 1.00 83.06 106 VAL A N 1
ATOM 789 C CA . VAL A 1 106 ? -9.447 -5.866 20.139 1.00 83.06 106 VAL A CA 1
ATOM 790 C C . VAL A 1 106 ? -8.220 -5.051 20.552 1.00 83.06 106 VAL A C 1
ATOM 792 O O . VAL A 1 106 ? -8.341 -4.027 21.219 1.00 83.06 106 VAL A O 1
ATOM 795 N N . ALA A 1 107 ? -7.025 -5.473 20.150 1.00 82.62 107 ALA A N 1
ATOM 796 C CA . ALA A 1 107 ? -5.773 -4.745 20.339 1.00 82.62 107 ALA A CA 1
ATOM 797 C C . ALA A 1 107 ? -5.216 -4.278 18.988 1.00 82.62 107 ALA A C 1
ATOM 799 O O . ALA A 1 107 ? -5.287 -4.991 17.988 1.00 82.62 107 ALA A O 1
ATOM 800 N N . ILE A 1 108 ? -4.667 -3.062 18.954 1.00 80.44 108 ILE A N 1
ATOM 801 C CA . ILE A 1 108 ? -4.051 -2.488 17.753 1.00 80.44 108 ILE A CA 1
ATOM 802 C C . ILE A 1 108 ? -2.544 -2.678 17.868 1.00 80.44 108 ILE A C 1
ATOM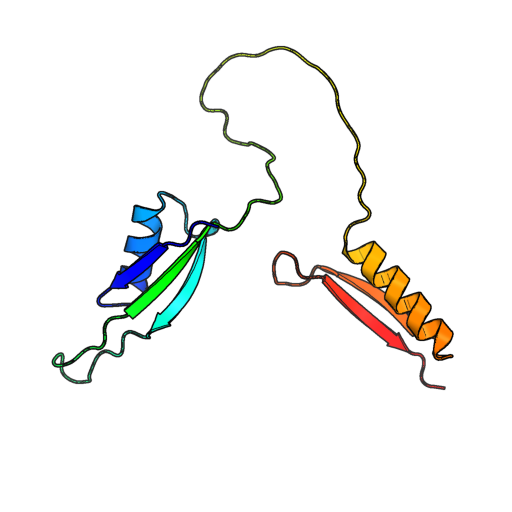 804 O O . ILE A 1 108 ? -1.941 -2.209 18.831 1.00 80.44 108 ILE A O 1
ATOM 808 N N . HIS A 1 109 ? -1.952 -3.315 16.866 1.00 77.38 109 HIS A N 1
ATOM 809 C CA . HIS A 1 109 ? -0.511 -3.442 16.714 1.00 77.38 109 HIS A CA 1
ATOM 810 C C . HIS A 1 109 ? -0.065 -2.803 15.399 1.00 77.38 109 HI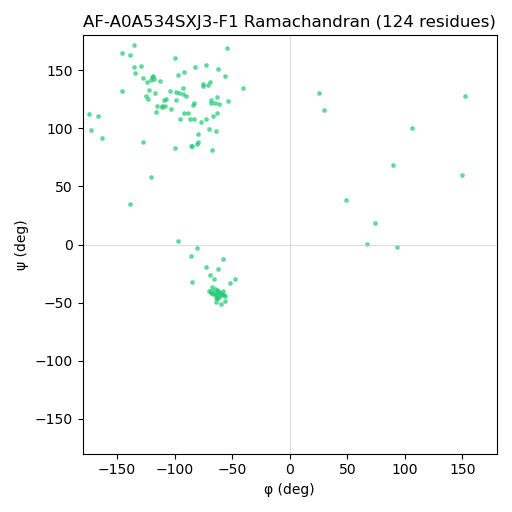S A C 1
ATOM 812 O O . HIS A 1 109 ? -0.758 -2.865 14.377 1.00 77.38 109 HIS A O 1
ATOM 818 N N . GLU A 1 110 ? 1.116 -2.193 15.429 1.00 68.75 110 GLU A N 1
ATOM 819 C CA . GLU A 1 110 ? 1.797 -1.757 14.217 1.00 68.75 110 GLU A CA 1
ATOM 820 C C . GLU A 1 110 ? 2.231 -3.002 13.443 1.00 68.75 110 GLU A C 1
ATOM 822 O O . GLU A 1 110 ? 2.916 -3.879 13.973 1.00 68.75 110 GLU A O 1
ATOM 827 N N . ALA A 1 111 ? 1.768 -3.117 12.203 1.00 63.06 111 ALA A N 1
ATOM 828 C CA . ALA A 1 111 ? 2.136 -4.228 11.348 1.00 63.06 111 ALA A CA 1
ATOM 829 C C . ALA A 1 111 ? 3.493 -3.962 10.683 1.00 63.06 111 ALA A C 1
ATOM 831 O O . ALA A 1 111 ? 3.890 -2.820 10.457 1.00 63.06 111 ALA A O 1
ATOM 832 N N . THR A 1 112 ? 4.205 -5.040 10.355 1.00 50.78 112 THR A N 1
ATOM 833 C CA . THR A 1 112 ? 5.549 -4.990 9.760 1.00 50.78 112 THR A CA 1
ATOM 834 C C . THR A 1 112 ? 5.572 -4.298 8.389 1.00 50.78 112 THR A C 1
ATOM 836 O O . THR A 1 112 ? 6.620 -3.804 7.977 1.00 50.78 112 THR A O 1
ATOM 839 N N . GLU A 1 113 ? 4.433 -4.205 7.692 1.00 57.75 113 GLU A N 1
ATOM 840 C CA . GLU A 1 113 ? 4.332 -3.504 6.409 1.00 57.75 113 GLU A CA 1
ATOM 841 C C . GLU A 1 113 ? 3.830 -2.058 6.580 1.00 57.75 113 GLU A C 1
ATOM 843 O O . GLU A 1 113 ? 2.779 -1.838 7.197 1.00 57.75 113 GLU A O 1
ATOM 848 N N . PRO A 1 114 ? 4.508 -1.051 5.995 1.00 52.59 114 PRO A N 1
ATOM 849 C CA . PRO A 1 114 ? 4.117 0.346 6.161 1.00 52.59 114 PRO A CA 1
ATOM 850 C C . PRO A 1 114 ? 2.713 0.608 5.607 1.00 52.59 114 PRO A C 1
ATOM 852 O O . PRO A 1 114 ? 2.466 0.410 4.418 1.00 52.59 114 PRO A O 1
ATOM 855 N N . GLY A 1 115 ? 1.804 1.086 6.460 1.00 65.38 115 GLY A N 1
ATOM 856 C CA . GLY A 1 115 ? 0.413 1.387 6.100 1.00 65.38 115 GLY A CA 1
ATOM 857 C C . GLY A 1 115 ? -0.577 0.249 6.354 1.00 65.38 115 GLY A C 1
ATOM 858 O O . GLY A 1 115 ? -1.777 0.442 6.161 1.00 65.38 115 GLY A O 1
ATOM 859 N N . SER A 1 116 ? -0.105 -0.907 6.823 1.00 68.06 116 SER A N 1
ATOM 860 C CA . SER A 1 116 ? -0.970 -1.964 7.341 1.00 68.06 116 SER A CA 1
ATOM 861 C C . SER A 1 116 ? -1.160 -1.811 8.855 1.00 68.06 116 SER A C 1
ATOM 863 O O . SER A 1 116 ? -0.296 -1.299 9.567 1.00 68.06 116 SER A O 1
ATOM 865 N N . VAL A 1 117 ? -2.330 -2.210 9.349 1.00 76.81 117 VAL A N 1
ATOM 866 C CA . VAL A 1 117 ? -2.663 -2.203 10.777 1.00 76.81 117 VAL A CA 1
ATOM 867 C C . VAL A 1 117 ? -3.059 -3.620 11.143 1.00 76.81 117 VAL A C 1
ATOM 869 O O . VAL A 1 117 ? -3.960 -4.181 10.520 1.00 76.81 117 VAL A O 1
ATOM 872 N N . LEU A 1 118 ? -2.405 -4.193 12.151 1.00 82.12 118 LEU A N 1
ATOM 873 C CA . LEU A 1 118 ? -2.777 -5.499 12.671 1.00 82.12 118 LEU A CA 1
ATOM 874 C C . LEU A 1 118 ? -3.762 -5.296 13.824 1.00 82.12 118 LEU A C 1
ATOM 876 O O . LEU A 1 118 ? -3.402 -4.761 14.872 1.00 82.12 118 LEU A O 1
ATOM 880 N N . LEU A 1 119 ? -5.008 -5.725 13.630 1.00 84.62 119 LEU A N 1
ATOM 881 C CA . LEU A 1 119 ? -5.985 -5.812 14.711 1.00 84.62 119 LEU A CA 1
ATOM 882 C C . LEU A 1 119 ? -5.982 -7.238 15.258 1.00 84.62 119 LEU A C 1
ATOM 884 O O . LEU A 1 119 ? -6.448 -8.163 14.596 1.00 84.62 119 LEU A O 1
ATOM 888 N N . ALA A 1 120 ? -5.438 -7.414 16.458 1.00 84.25 120 ALA A N 1
ATOM 889 C CA . ALA A 1 120 ? -5.493 -8.679 17.173 1.00 84.25 120 ALA A CA 1
ATOM 890 C C . ALA A 1 120 ? -6.824 -8.756 17.927 1.00 84.25 120 ALA A C 1
ATOM 892 O O . ALA A 1 120 ? -7.114 -7.897 18.758 1.00 84.25 120 ALA A O 1
ATOM 893 N N . VAL A 1 121 ? -7.638 -9.763 17.622 1.00 86.75 121 VAL A N 1
ATOM 894 C CA . VAL A 1 121 ? -8.933 -9.988 18.269 1.00 86.75 121 VAL A CA 1
ATOM 895 C C . VAL A 1 121 ? -8.820 -11.243 19.122 1.00 86.75 121 VAL A C 1
ATOM 897 O O . VAL A 1 121 ? -8.573 -12.323 18.591 1.00 86.75 121 VAL A O 1
ATOM 900 N N . SER A 1 122 ? -9.001 -11.097 20.431 1.00 83.06 122 SER A N 1
ATOM 901 C CA . SER A 1 122 ? -8.992 -12.203 21.389 1.00 83.06 122 SER A CA 1
ATOM 902 C C . SER A 1 122 ? -10.373 -12.331 22.019 1.00 83.06 122 SER A C 1
ATOM 904 O O . SER A 1 122 ? -10.843 -11.389 22.655 1.00 83.06 122 SER A O 1
ATOM 906 N N . GLY A 1 123 ? -11.025 -13.478 21.834 1.00 77.69 123 GLY A N 1
ATOM 907 C CA . GLY A 1 123 ? -12.270 -13.825 22.521 1.00 77.69 123 GLY A CA 1
ATOM 908 C C . GLY A 1 123 ? -11.995 -14.692 23.746 1.00 77.69 123 GLY A C 1
ATOM 909 O O . GLY A 1 123 ? -11.071 -15.505 23.734 1.00 77.69 123 GLY A O 1
ATOM 910 N N . GLU A 1 124 ? -12.794 -14.524 24.794 1.00 65.00 124 GLU A N 1
ATOM 911 C CA . GLU A 1 124 ? -12.911 -15.525 25.853 1.00 65.00 124 GLU A CA 1
ATOM 912 C C . GLU A 1 124 ? -13.915 -16.586 25.388 1.00 65.00 124 GLU A C 1
ATOM 914 O O . GLU A 1 124 ? -15.105 -16.318 25.240 1.00 65.00 124 GLU A O 1
ATOM 919 N N . GLU A 1 125 ? -13.415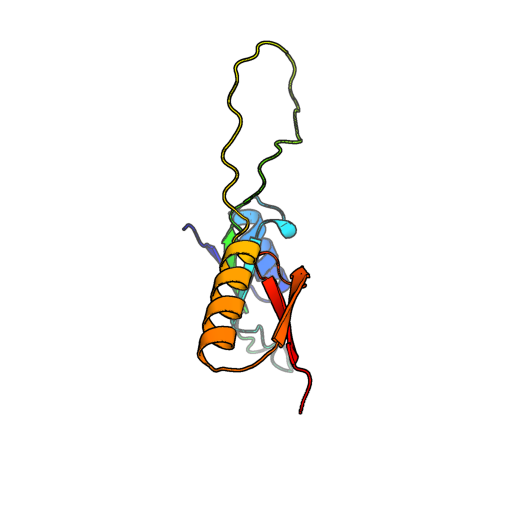 -17.776 25.051 1.00 56.91 125 GLU A N 1
ATOM 920 C CA . GLU A 1 125 ? -14.256 -18.916 24.683 1.00 56.91 125 GLU A CA 1
ATOM 921 C C . GLU A 1 125 ? -15.046 -19.333 25.935 1.00 56.91 125 GLU A C 1
ATOM 923 O O . GLU A 1 125 ? -14.453 -19.778 26.920 1.00 56.91 125 GLU A O 1
ATOM 928 N N . THR A 1 126 ? -16.362 -19.101 25.929 1.00 47.81 126 THR A N 1
ATOM 929 C CA . THR A 1 126 ? -17.293 -19.608 26.950 1.00 47.81 126 THR A CA 1
ATOM 930 C C . THR A 1 126 ? -18.122 -20.735 26.364 1.00 47.81 126 THR A C 1
ATOM 932 O O . THR A 1 126 ? -18.625 -20.554 25.231 1.00 47.81 126 THR A O 1
#

Nearest PDB structures (foldseek):
  3gku-assembly1_A  TM=5.199E-01  e=4.222E-05  [Clostridium] symbiosum ATCC 14940
  6rap-assembly1_E  TM=1.796E-01  e=1.256E+00  Serratia entomophila

Solvent-accessible surface area (backbone atoms only — not comparable to full-atom values): 8062 Å² total; per-residue (Å²): 135,78,67,48,76,26,68,19,83,33,57,69,52,8,50,52,52,34,33,62,74,66,74,48,58,76,90,50,40,46,79,45,80,78,35,71,38,50,73,36,100,75,86,64,71,58,47,58,5,29,31,38,35,30,68,54,81,76,88,70,81,74,84,85,77,87,88,73,89,81,84,89,83,90,79,88,84,84,84,81,85,66,72,54,70,61,57,55,52,48,54,52,51,52,51,53,35,53,74,71,73,45,72,56,51,76,44,84,44,87,38,97,50,94,93,51,70,38,74,49,74,49,64,74,90,125

Secondary structure (DSSP, 8-state):
--EEEEEESSHHHHHHHHHHHHT--GGGEEEEEEE-----TTSS-PPPEEEEEEE---S--------S----------------HHHHHHHHHHHHHHHTT--EEEEEEE-SSTT-EEEEEEE---

Radius of gyration: 23.27 Å; Cα contacts (8 Å, |Δi|>4): 164; chains: 1; bounding box: 49×57×51 Å

Sequence (126 aa):
MRSVECEGESIDEAIAKALGTLQVERDRVEIEILADAARGLWGFGGRRARVRARLRPRVGALPDDVSREAFPAATEEAPVSTPSGATRARALVEEILGHLGVSCTVAIHEATEPGSVLLAVSGEET

Mean predicted aligned error: 18.54 Å

pLDDT: mean 70.02, std 15.39, range [38.5, 91.56]

Foldseek 3Di:
DDKDKAKALAPVRRLVVRCVVVVHDPVQKDKDWPDHFDCPPPNPDTDITMIMIDGHPPPDPPDPDDPDDDDDDDDDDDDDPPPDVQVVVVVVVCVVCVVVVFDWDWDWDDDPDPPDIDIDIGGDDD